Protein AF-A0A3D3GLW0-F1 (afdb_monomer_lite)

Structure (mmCIF, N/CA/C/O backbone):
data_AF-A0A3D3GLW0-F1
#
_entry.id   AF-A0A3D3GLW0-F1
#
loop_
_atom_site.group_PDB
_atom_site.id
_atom_site.type_symbol
_atom_site.label_atom_id
_atom_site.label_alt_id
_atom_site.label_comp_id
_atom_site.label_asym_id
_atom_site.label_entity_id
_atom_site.label_seq_id
_atom_site.pdbx_PDB_ins_code
_atom_site.Cartn_x
_atom_site.Cartn_y
_atom_site.Cartn_z
_atom_site.occupancy
_atom_site.B_iso_or_equiv
_atom_site.auth_seq_id
_atom_site.auth_comp_id
_atom_site.auth_asym_id
_atom_site.auth_atom_id
_atom_site.pdbx_PDB_model_num
ATOM 1 N N . MET A 1 1 ? -19.892 -10.684 -27.202 1.00 58.47 1 MET A N 1
ATOM 2 C CA . MET A 1 1 ? -19.402 -9.301 -26.987 1.00 58.47 1 MET A CA 1
ATOM 3 C C . MET A 1 1 ? -20.285 -8.512 -26.008 1.00 58.47 1 MET A C 1
ATOM 5 O O . MET A 1 1 ? -19.736 -7.938 -25.082 1.00 58.47 1 MET A O 1
ATOM 9 N N . GLN A 1 2 ? -21.623 -8.550 -26.127 1.00 65.06 2 GLN A N 1
ATOM 10 C CA . GLN A 1 2 ? -22.556 -7.851 -25.213 1.00 65.06 2 GLN A CA 1
ATOM 11 C C . GLN A 1 2 ? -22.572 -8.398 -23.762 1.00 65.06 2 GLN A C 1
ATOM 13 O O . GLN A 1 2 ? -22.667 -7.624 -22.816 1.00 65.06 2 GLN A O 1
ATOM 18 N N . GLU A 1 3 ? -22.382 -9.709 -23.553 1.00 69.12 3 GLU A N 1
ATOM 19 C CA . GLU A 1 3 ? -22.343 -10.298 -22.197 1.00 69.12 3 GLU A CA 1
ATOM 20 C C . GLU A 1 3 ? -21.142 -9.871 -21.341 1.00 69.12 3 GLU A C 1
ATOM 22 O O . GLU A 1 3 ? -21.270 -9.697 -20.132 1.00 69.12 3 GLU A O 1
ATOM 27 N N . ILE A 1 4 ? -19.964 -9.715 -21.949 1.00 68.38 4 ILE A N 1
ATOM 28 C CA . ILE A 1 4 ? -18.746 -9.320 -21.225 1.00 68.38 4 ILE A CA 1
ATOM 29 C C . ILE A 1 4 ? -18.878 -7.862 -20.776 1.00 68.38 4 ILE A C 1
ATOM 31 O O . ILE A 1 4 ? -18.572 -7.540 -19.630 1.00 68.38 4 ILE A O 1
ATOM 35 N N . LEU A 1 5 ? -19.427 -7.007 -21.645 1.00 66.19 5 LEU A N 1
ATOM 36 C CA . LEU A 1 5 ? -19.752 -5.622 -21.311 1.00 66.19 5 LEU A CA 1
ATOM 37 C C . LEU A 1 5 ? -20.760 -5.538 -20.153 1.00 66.19 5 LEU A C 1
ATOM 39 O O . LEU A 1 5 ? -20.546 -4.769 -19.220 1.00 66.19 5 LEU A O 1
ATOM 43 N N . PHE A 1 6 ? -21.806 -6.372 -20.157 1.00 71.06 6 PHE A N 1
ATOM 44 C CA . PHE A 1 6 ? -22.794 -6.421 -19.074 1.00 71.06 6 PHE A CA 1
ATOM 45 C C . PHE A 1 6 ? -22.199 -6.925 -17.746 1.00 71.06 6 PHE A C 1
ATOM 47 O O . PHE A 1 6 ? -22.508 -6.386 -16.684 1.00 71.06 6 PHE A O 1
ATOM 54 N N . LYS A 1 7 ? -21.293 -7.913 -17.781 1.00 59.91 7 LYS A N 1
ATOM 55 C CA . LYS A 1 7 ? -20.602 -8.432 -16.586 1.00 59.91 7 LYS A CA 1
ATOM 56 C C . LYS A 1 7 ? -19.629 -7.417 -15.980 1.00 59.91 7 LYS A C 1
ATOM 58 O O . LYS A 1 7 ? -19.594 -7.281 -14.763 1.00 59.91 7 LYS A O 1
ATOM 63 N N . ILE A 1 8 ? -18.898 -6.660 -16.799 1.00 70.50 8 ILE A N 1
ATOM 64 C CA . ILE A 1 8 ? -17.998 -5.598 -16.316 1.00 70.50 8 ILE A CA 1
ATOM 65 C C . ILE A 1 8 ? -18.803 -4.441 -15.710 1.00 70.50 8 ILE A C 1
ATOM 67 O O . ILE A 1 8 ? -18.439 -3.926 -14.655 1.00 70.50 8 ILE A O 1
ATOM 71 N N . LEU A 1 9 ? -19.931 -4.072 -16.325 1.00 74.12 9 LEU A N 1
ATOM 72 C CA . LEU A 1 9 ? -20.790 -2.999 -15.823 1.00 74.12 9 LEU A CA 1
ATOM 73 C C . LEU A 1 9 ? -21.478 -3.376 -14.499 1.00 74.12 9 LEU A C 1
ATOM 75 O O . LEU A 1 9 ? -21.534 -2.566 -13.576 1.00 74.12 9 LEU A O 1
ATOM 79 N N . THR A 1 10 ? -21.964 -4.614 -14.380 1.00 72.44 10 THR A N 1
ATOM 80 C CA . THR A 1 10 ? -22.652 -5.096 -13.170 1.00 72.44 10 THR A CA 1
ATOM 81 C C . THR A 1 10 ? -21.687 -5.323 -12.008 1.00 72.44 10 THR A C 1
ATOM 83 O O . THR A 1 10 ? -21.953 -4.858 -10.901 1.00 72.44 10 THR A O 1
ATOM 86 N N . TRP A 1 11 ? -20.526 -5.940 -12.245 1.00 73.00 11 TRP A N 1
ATOM 87 C CA . TRP A 1 11 ? -19.501 -6.086 -11.206 1.00 73.00 11 TRP A CA 1
ATOM 88 C C . TRP A 1 11 ? -18.845 -4.753 -10.832 1.00 73.00 11 TRP A C 1
ATOM 90 O O . TRP A 1 11 ? -18.555 -4.536 -9.658 1.00 73.00 11 TRP A O 1
ATOM 100 N N . GLY A 1 12 ? -18.684 -3.830 -11.785 1.00 73.56 12 GLY A N 1
ATOM 101 C CA . GLY A 1 12 ? -18.204 -2.471 -11.527 1.00 73.56 12 GLY A CA 1
ATOM 102 C C . GLY A 1 12 ? -19.159 -1.662 -10.648 1.00 73.56 12 GLY A C 1
ATOM 103 O O . GLY A 1 12 ? -18.716 -1.010 -9.705 1.00 73.56 12 GLY A O 1
ATOM 104 N N . ALA A 1 13 ? -20.471 -1.757 -10.884 1.00 73.12 13 ALA A N 1
ATOM 105 C CA . ALA A 1 13 ? -21.478 -1.105 -10.048 1.00 73.12 13 ALA A CA 1
ATOM 106 C C . ALA A 1 13 ? -21.519 -1.691 -8.626 1.00 73.12 13 ALA A C 1
ATOM 108 O O . ALA A 1 13 ? -21.581 -0.942 -7.653 1.00 73.12 13 ALA A O 1
ATOM 109 N N . ILE A 1 14 ? -21.411 -3.016 -8.484 1.00 74.00 14 ILE A N 1
ATOM 110 C CA . ILE A 1 14 ? -21.362 -3.677 -7.171 1.00 74.00 14 ILE A CA 1
ATOM 111 C C . ILE A 1 14 ? -20.086 -3.284 -6.418 1.00 74.00 14 ILE A C 1
ATOM 113 O O . ILE A 1 14 ? -20.162 -2.904 -5.252 1.00 74.00 14 ILE A O 1
ATOM 117 N N . ALA A 1 15 ? -18.924 -3.296 -7.076 1.00 69.12 15 ALA A N 1
ATOM 118 C CA . ALA A 1 15 ? -17.660 -2.872 -6.478 1.00 69.12 15 ALA A CA 1
ATOM 119 C C . ALA A 1 15 ? -17.661 -1.382 -6.104 1.00 69.12 15 ALA A C 1
ATOM 121 O O . ALA A 1 15 ? -17.098 -1.019 -5.077 1.00 69.12 15 ALA A O 1
ATOM 122 N N . ALA A 1 16 ? -18.328 -0.527 -6.883 1.00 74.75 16 ALA A N 1
ATOM 123 C CA . ALA A 1 16 ? -18.486 0.889 -6.569 1.00 74.75 16 ALA A CA 1
ATOM 124 C C . ALA A 1 16 ? -19.429 1.119 -5.383 1.00 74.75 16 ALA A C 1
ATOM 126 O O . ALA A 1 16 ? -19.144 1.975 -4.558 1.00 74.75 16 ALA A O 1
ATOM 127 N N . VAL A 1 17 ? -20.514 0.352 -5.246 1.00 77.38 17 VAL A N 1
ATOM 128 C CA . VAL A 1 17 ? -21.450 0.467 -4.112 1.00 77.38 17 VAL A CA 1
ATOM 129 C C . VAL A 1 17 ? -20.843 -0.108 -2.834 1.00 77.38 17 VAL A C 1
ATOM 131 O O . VAL A 1 17 ? -20.900 0.536 -1.791 1.00 77.38 17 VAL A O 1
ATOM 134 N N . VAL A 1 18 ? -20.205 -1.277 -2.914 1.00 72.06 18 VAL A N 1
ATOM 135 C CA . VAL A 1 18 ? -19.465 -1.880 -1.794 1.00 72.06 18 VAL A CA 1
ATOM 136 C C . VAL A 1 18 ? -18.281 -0.995 -1.418 1.00 72.06 18 VAL A C 1
ATOM 138 O O . VAL A 1 18 ? -18.083 -0.698 -0.245 1.00 72.06 18 VAL A O 1
ATOM 141 N N . GLY A 1 19 ? -17.547 -0.500 -2.412 1.00 73.25 19 GLY A N 1
ATOM 142 C CA . GLY A 1 19 ? -16.473 0.467 -2.241 1.00 73.25 19 GLY A CA 1
ATOM 143 C C . GLY A 1 19 ? -16.968 1.765 -1.617 1.00 73.25 19 GLY A C 1
ATOM 144 O O . GLY A 1 19 ? -16.340 2.233 -0.688 1.00 73.25 19 GLY A O 1
ATOM 145 N N . TRP A 1 20 ? -18.109 2.313 -2.038 1.00 74.12 20 TRP A N 1
ATOM 146 C CA . TRP A 1 20 ? -18.699 3.536 -1.482 1.00 74.12 20 TRP A CA 1
ATOM 147 C C . TRP A 1 20 ? -19.220 3.341 -0.059 1.00 74.12 20 TRP A C 1
ATOM 149 O O . TRP A 1 20 ? -19.064 4.235 0.763 1.00 74.12 20 TRP A O 1
ATOM 159 N N . ILE A 1 21 ? -19.800 2.182 0.256 1.00 67.88 21 ILE A N 1
ATOM 160 C CA . ILE A 1 21 ? -20.217 1.820 1.618 1.00 67.88 21 ILE A CA 1
ATOM 161 C C . ILE A 1 21 ? -18.985 1.725 2.524 1.00 67.88 21 ILE A C 1
ATOM 163 O O . ILE A 1 21 ? -18.911 2.426 3.528 1.00 67.88 21 ILE A O 1
ATOM 167 N N . LEU A 1 22 ? -17.969 0.968 2.107 1.00 63.00 22 LEU A N 1
ATOM 168 C CA . LEU A 1 22 ? -16.727 0.811 2.865 1.00 63.00 22 LEU A CA 1
ATOM 169 C C . LEU A 1 22 ? -15.919 2.121 2.952 1.00 63.00 22 LEU A C 1
ATOM 171 O O . LEU A 1 22 ? -15.325 2.412 3.985 1.00 63.00 22 LEU A O 1
ATOM 175 N N . PHE A 1 23 ? -15.913 2.938 1.898 1.00 64.56 23 PHE A N 1
ATOM 176 C CA . PHE A 1 23 ? -15.195 4.214 1.820 1.00 64.56 23 PHE A CA 1
ATOM 177 C C . PHE A 1 23 ? -15.892 5.317 2.616 1.00 64.56 23 PHE A C 1
ATOM 179 O O . PHE A 1 23 ? -15.226 6.135 3.246 1.00 64.56 23 PHE A O 1
ATOM 186 N N . LYS A 1 24 ? -17.229 5.347 2.620 1.00 62.25 24 LYS A N 1
ATOM 187 C CA . LYS A 1 24 ? -18.005 6.321 3.390 1.00 62.25 24 LYS A CA 1
ATOM 188 C C . LYS A 1 24 ? -17.871 6.074 4.888 1.00 62.25 24 LYS A C 1
ATOM 190 O O . LYS A 1 24 ? -17.745 7.048 5.624 1.00 62.25 24 LYS A O 1
ATOM 195 N N . ASP A 1 25 ? -17.853 4.816 5.322 1.00 62.28 25 ASP A N 1
ATOM 196 C CA . ASP A 1 25 ? -17.610 4.479 6.727 1.00 62.28 25 ASP A CA 1
ATOM 197 C C . ASP A 1 25 ? -16.155 4.784 7.126 1.00 62.28 25 ASP A C 1
ATOM 199 O O . ASP A 1 25 ? -15.918 5.395 8.163 1.00 62.28 25 ASP A O 1
ATOM 203 N N . LEU A 1 26 ? -15.188 4.519 6.240 1.00 61.12 26 LEU A N 1
ATOM 204 C CA . LEU A 1 26 ? -13.777 4.876 6.432 1.00 61.12 26 LEU A CA 1
ATOM 205 C C . LEU A 1 26 ? -13.524 6.396 6.525 1.00 61.12 26 LEU A C 1
ATOM 207 O O . LEU A 1 26 ? -12.705 6.845 7.326 1.00 61.12 26 LEU A O 1
ATOM 211 N N . PHE A 1 27 ? -14.185 7.203 5.691 1.00 58.66 27 PHE A N 1
ATOM 212 C CA . PHE A 1 27 ? -13.943 8.649 5.624 1.00 58.66 27 PHE A CA 1
ATOM 213 C C . PHE A 1 27 ? -14.751 9.439 6.666 1.00 58.66 27 PHE A C 1
ATOM 215 O O . PHE A 1 27 ? -14.333 10.519 7.087 1.00 58.66 27 PHE A O 1
ATOM 222 N N . ARG A 1 28 ? -15.892 8.902 7.120 1.00 62.06 28 ARG A N 1
ATOM 223 C CA . ARG A 1 28 ? -16.742 9.517 8.152 1.00 62.06 28 ARG A CA 1
ATOM 224 C C . ARG A 1 28 ? -16.034 9.600 9.510 1.00 62.06 28 ARG A C 1
ATOM 226 O O . ARG A 1 28 ? -16.173 10.618 10.186 1.00 62.06 28 ARG A O 1
ATOM 233 N N . ASP A 1 29 ? -15.226 8.600 9.860 1.00 57.31 29 ASP A N 1
ATOM 234 C CA . ASP A 1 29 ? -14.468 8.568 11.121 1.00 57.31 29 ASP A CA 1
ATOM 235 C C . ASP A 1 29 ? -13.222 9.470 11.110 1.00 57.31 29 ASP A C 1
ATOM 237 O O . ASP A 1 29 ? -12.716 9.862 12.160 1.00 57.31 29 ASP A O 1
ATOM 241 N N . PHE A 1 30 ? -12.747 9.892 9.935 1.00 56.03 30 PHE A N 1
ATOM 242 C CA . PHE A 1 30 ? -11.610 10.813 9.839 1.00 56.03 30 PHE A CA 1
ATOM 243 C C . PHE A 1 30 ? -11.940 12.232 10.349 1.00 56.03 30 PHE A C 1
ATOM 245 O O . PHE A 1 30 ? -11.032 12.990 10.692 1.00 56.03 30 PHE A O 1
ATOM 252 N N . GLN A 1 31 ? -13.227 12.606 10.433 1.00 61.88 31 GLN A N 1
ATOM 253 C CA . GLN A 1 31 ? -13.660 13.929 10.906 1.00 61.88 31 GLN A CA 1
ATOM 254 C C . GLN A 1 31 ? -13.883 14.036 12.428 1.00 61.88 31 GLN A C 1
ATOM 256 O O . GLN A 1 31 ? -14.014 15.152 12.932 1.00 61.88 31 GLN A O 1
ATOM 261 N N . THR A 1 32 ? -13.888 12.938 13.190 1.00 54.50 32 THR A N 1
ATOM 262 C CA . THR A 1 32 ? -14.139 12.954 14.651 1.00 54.50 32 THR A CA 1
ATOM 263 C C . THR A 1 32 ? -12.882 13.148 15.504 1.00 54.50 32 THR A C 1
ATOM 265 O O . THR A 1 32 ? -12.962 13.173 16.731 1.00 54.50 32 THR A O 1
ATOM 268 N N . LEU A 1 33 ? -11.725 13.422 14.890 1.00 53.84 33 LEU A N 1
ATOM 269 C CA . LEU A 1 33 ? -10.474 13.790 15.572 1.00 53.84 33 LEU A CA 1
ATOM 270 C C . LEU A 1 33 ? -10.484 15.218 16.164 1.00 53.84 33 LEU A C 1
ATOM 272 O O . LEU A 1 33 ? -9.439 15.864 16.259 1.00 53.84 33 LEU A O 1
ATOM 276 N N . LYS A 1 34 ? -11.646 15.740 16.573 1.00 53.44 34 LYS A N 1
ATOM 277 C CA . LYS A 1 34 ? -11.743 17.002 17.314 1.00 53.44 34 LYS A CA 1
ATOM 278 C C . LYS A 1 34 ? -12.020 16.699 18.784 1.00 53.44 34 LYS A C 1
ATOM 280 O O . LYS A 1 34 ? -13.098 16.273 19.176 1.00 53.44 34 LYS A O 1
ATOM 285 N N . GLN A 1 35 ? -10.947 16.859 19.547 1.00 53.00 35 GLN A N 1
ATOM 286 C CA . GLN A 1 35 ? -10.734 16.450 20.927 1.00 53.00 35 GLN A CA 1
ATOM 287 C C . GLN A 1 35 ? -11.626 17.212 21.915 1.00 53.00 35 GLN A C 1
ATOM 289 O O . GLN A 1 35 ? -11.642 18.440 21.899 1.00 53.00 35 GLN A O 1
ATOM 294 N N . ASP A 1 36 ? -12.260 16.487 22.843 1.00 55.09 36 ASP A N 1
ATOM 295 C CA . ASP A 1 36 ? -12.860 17.061 24.052 1.00 55.09 36 ASP A CA 1
ATOM 296 C C . ASP A 1 36 ? -11.959 16.765 25.279 1.00 55.09 36 ASP A C 1
ATOM 298 O O . ASP A 1 36 ? -11.849 15.613 25.717 1.00 55.09 36 ASP A O 1
ATOM 302 N N . PRO A 1 37 ? -11.260 17.768 25.847 1.00 52.59 37 PRO A N 1
ATOM 303 C CA . PRO A 1 37 ? -10.085 17.570 26.707 1.00 52.59 37 PRO A CA 1
ATOM 304 C C . PRO A 1 37 ? -10.347 17.230 28.191 1.00 52.59 37 PRO A C 1
ATOM 306 O O . PRO A 1 37 ? -9.414 17.285 28.989 1.00 52.59 37 PRO A O 1
ATOM 309 N N . LYS A 1 38 ? -11.565 16.875 28.631 1.00 55.81 38 LYS A N 1
ATOM 310 C CA . LYS A 1 38 ? -11.891 16.835 30.084 1.00 55.81 38 LYS A CA 1
ATOM 311 C C . LYS A 1 38 ? -12.093 15.468 30.758 1.00 55.81 38 LYS A C 1
ATOM 313 O O . LYS A 1 38 ? -12.493 15.437 31.918 1.00 55.81 38 LYS A O 1
ATOM 318 N N . LYS A 1 39 ? -11.755 14.333 30.130 1.00 52.72 39 LYS A N 1
ATOM 319 C CA . LYS A 1 39 ? -11.773 13.003 30.797 1.00 52.72 39 LYS A CA 1
ATOM 320 C C . LYS A 1 39 ? -10.611 12.095 30.355 1.00 52.72 39 LYS 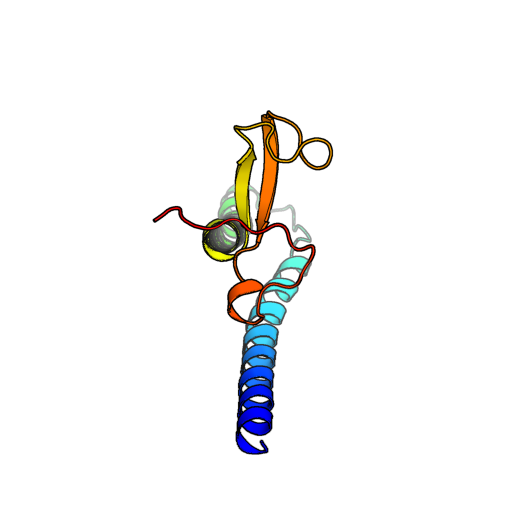A C 1
ATOM 322 O O . LYS A 1 39 ? -10.809 10.990 29.872 1.00 52.72 39 LYS A O 1
ATOM 327 N N . PHE A 1 40 ? -9.376 12.553 30.504 1.00 53.56 40 PHE A N 1
ATOM 328 C CA . PHE A 1 40 ? -8.174 11.944 29.914 1.00 53.56 40 PHE A CA 1
ATOM 329 C C . PHE A 1 40 ? -8.010 10.418 30.159 1.00 53.56 40 PHE A C 1
ATOM 331 O O . PHE A 1 40 ? -7.901 9.663 29.204 1.00 53.56 40 PHE A O 1
ATOM 338 N N . GLY A 1 41 ? -8.110 9.897 31.387 1.00 57.50 41 GLY A N 1
ATOM 339 C CA . GLY A 1 41 ? -7.705 8.501 31.671 1.00 57.50 41 GLY A CA 1
ATOM 340 C C . GLY A 1 41 ? -8.546 7.368 31.045 1.00 57.50 41 GLY A C 1
ATOM 341 O O . GLY A 1 41 ? -7.986 6.405 30.534 1.00 57.50 41 GLY A O 1
ATOM 342 N N . ARG A 1 42 ? -9.886 7.453 31.062 1.00 58.03 42 ARG A N 1
ATOM 343 C CA . ARG A 1 42 ? -10.773 6.392 30.515 1.00 58.03 42 ARG A CA 1
ATOM 344 C C . ARG A 1 42 ? -11.220 6.653 29.077 1.00 58.03 42 ARG A C 1
ATOM 346 O O . ARG A 1 42 ? -11.587 5.723 28.366 1.00 58.03 42 ARG A O 1
ATOM 353 N N . THR A 1 43 ? -11.171 7.911 28.647 1.00 56.88 43 THR A N 1
ATOM 354 C CA . THR A 1 43 ? -11.574 8.311 27.292 1.00 56.88 43 THR A CA 1
ATOM 355 C C . THR A 1 43 ? -10.411 8.198 26.308 1.00 56.88 43 THR A C 1
ATOM 357 O O . THR A 1 43 ? -10.659 7.996 25.131 1.00 56.88 43 THR A O 1
ATOM 360 N N . LEU A 1 44 ? -9.148 8.211 26.763 1.00 55.72 44 LEU A N 1
ATOM 361 C CA . LEU A 1 44 ? -7.996 7.898 25.907 1.00 55.72 44 LEU A CA 1
ATOM 362 C C . LEU A 1 44 ? -8.061 6.472 25.348 1.00 55.72 44 LEU A C 1
ATOM 364 O O . LEU A 1 44 ? -7.915 6.289 24.148 1.00 55.72 44 LEU A O 1
ATOM 368 N N . TRP A 1 45 ? -8.336 5.464 26.180 1.00 57.19 45 TRP A N 1
ATOM 369 C CA . TRP A 1 45 ? -8.382 4.080 25.692 1.00 57.19 45 TRP A CA 1
ATOM 370 C C . TRP A 1 45 ? -9.577 3.836 24.762 1.00 57.19 45 TRP A C 1
ATOM 372 O O . TRP A 1 45 ? -9.431 3.181 23.734 1.00 57.19 45 TRP A O 1
ATOM 382 N N . LYS A 1 46 ? -10.737 4.425 25.080 1.00 62.50 46 LYS A N 1
ATOM 383 C CA . LYS A 1 46 ? -11.945 4.323 24.252 1.00 62.50 46 LYS A CA 1
ATOM 384 C C . LYS A 1 46 ? -11.817 5.088 22.926 1.00 62.50 46 LYS A C 1
ATOM 386 O O . LYS A 1 46 ? -12.185 4.553 21.894 1.00 62.50 46 LYS A O 1
ATOM 391 N N . ASN A 1 47 ? -11.233 6.288 22.933 1.00 63.94 47 ASN A N 1
ATOM 392 C CA . ASN A 1 47 ? -11.141 7.127 21.733 1.00 63.94 47 ASN A CA 1
ATOM 393 C C . ASN A 1 47 ? -9.931 6.812 20.850 1.00 63.94 47 ASN A C 1
ATOM 395 O O . ASN A 1 47 ? -9.973 7.116 19.668 1.00 63.94 47 ASN A O 1
ATOM 399 N N . TRP A 1 48 ? -8.842 6.264 21.397 1.00 68.31 48 TRP A N 1
ATOM 400 C CA . TRP A 1 48 ? -7.645 5.947 20.609 1.00 68.31 48 TRP A CA 1
ATOM 401 C C . TRP A 1 48 ? -7.554 4.468 20.254 1.00 68.31 48 TRP A C 1
ATOM 403 O O . TRP A 1 48 ? -6.997 4.149 19.211 1.00 68.31 48 TRP A O 1
ATOM 413 N N . GLY A 1 49 ? -8.119 3.574 21.072 1.00 77.81 49 GLY A N 1
ATOM 414 C CA . GLY A 1 49 ? -8.095 2.133 20.824 1.00 77.81 49 GLY A CA 1
ATOM 415 C C . GLY A 1 49 ? -8.909 1.722 19.599 1.00 77.81 49 GLY A C 1
ATOM 416 O O . GLY A 1 49 ? -8.407 0.962 18.777 1.00 77.81 49 GLY A O 1
ATOM 417 N N . GLU A 1 50 ? -10.124 2.259 19.446 1.00 74.56 50 GLU A N 1
ATOM 418 C CA . GLU A 1 50 ? -10.984 1.990 18.283 1.00 74.56 50 GLU A CA 1
ATOM 419 C C . GLU A 1 50 ? -10.311 2.425 16.961 1.00 74.56 50 GLU A C 1
ATOM 421 O O . GLU A 1 50 ? -10.128 1.568 16.091 1.00 74.56 50 GLU A O 1
ATOM 426 N N . PRO A 1 51 ? -9.813 3.672 16.807 1.00 80.81 51 PRO A N 1
ATOM 427 C CA . PRO A 1 51 ? -9.105 4.079 15.594 1.00 80.81 51 PRO A CA 1
ATOM 428 C C . PRO A 1 51 ? -7.787 3.339 15.364 1.00 80.81 51 PRO A C 1
ATOM 430 O O . PRO A 1 51 ? -7.485 3.008 14.219 1.00 80.81 51 PRO A O 1
ATOM 433 N N . LEU A 1 52 ? -6.996 3.048 16.410 1.00 84.06 52 LEU A N 1
ATOM 434 C CA . LEU A 1 52 ? -5.749 2.285 16.240 1.00 84.06 52 LEU A CA 1
ATOM 435 C C . LEU A 1 52 ? -6.024 0.878 15.715 1.00 84.06 52 LEU A C 1
ATOM 437 O O . LEU A 1 52 ? -5.269 0.372 14.887 1.00 84.06 52 LEU A O 1
ATOM 441 N N . LEU A 1 53 ? -7.083 0.242 16.214 1.00 83.81 53 LEU A N 1
ATOM 442 C CA . LEU A 1 53 ? -7.467 -1.100 15.807 1.00 83.81 53 LEU A CA 1
ATOM 443 C C . LEU A 1 53 ? -7.929 -1.096 14.348 1.00 83.81 53 LEU A C 1
ATOM 445 O O . LEU A 1 53 ? -7.438 -1.900 13.557 1.00 83.81 53 LEU A O 1
ATOM 449 N N . VAL A 1 54 ? -8.790 -0.149 13.963 1.00 79.75 54 VAL A N 1
ATOM 450 C CA . VAL A 1 54 ? -9.236 0.005 12.569 1.00 79.75 54 VAL A CA 1
ATOM 451 C C . VAL A 1 54 ? -8.053 0.308 11.644 1.00 79.75 54 VAL A C 1
ATOM 453 O O . VAL A 1 54 ? -7.893 -0.355 10.618 1.00 79.75 54 VAL A O 1
ATOM 456 N N . ALA A 1 55 ? -7.171 1.237 12.024 1.00 83.19 55 ALA A N 1
ATOM 457 C CA . ALA A 1 55 ? -5.964 1.562 11.266 1.00 83.19 55 ALA A CA 1
ATOM 458 C C . ALA A 1 55 ? -5.010 0.363 11.145 1.00 83.19 55 ALA A C 1
ATOM 460 O O . ALA A 1 55 ? -4.443 0.131 10.079 1.00 83.19 55 ALA A O 1
ATOM 461 N N . GLY A 1 56 ? -4.859 -0.430 12.209 1.00 87.25 56 GLY A N 1
ATOM 462 C CA . GLY A 1 56 ? -4.048 -1.646 12.220 1.00 87.25 56 GLY A CA 1
ATOM 463 C C . GLY A 1 56 ? -4.592 -2.721 11.279 1.00 87.25 56 GLY A C 1
ATOM 464 O O . GL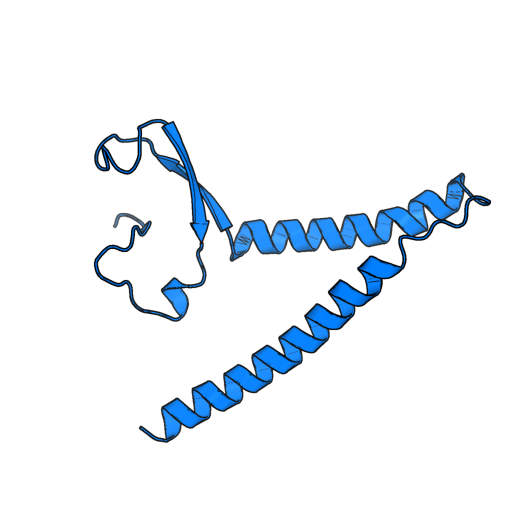Y A 1 56 ? -3.831 -3.292 10.496 1.00 87.25 56 GLY A O 1
ATOM 465 N N . ILE A 1 57 ? -5.907 -2.954 11.293 1.00 84.56 57 ILE A N 1
ATOM 466 C CA . ILE A 1 57 ? -6.567 -3.877 10.359 1.00 84.56 57 ILE A CA 1
ATOM 467 C C . ILE A 1 57 ? -6.372 -3.394 8.919 1.00 84.56 57 ILE A C 1
ATOM 469 O O . ILE A 1 57 ? -5.951 -4.175 8.066 1.00 84.56 57 ILE A O 1
ATOM 473 N N . PHE A 1 58 ? -6.597 -2.108 8.647 1.00 83.38 58 PHE A N 1
ATOM 474 C CA . PHE A 1 58 ? -6.374 -1.539 7.317 1.00 83.38 58 PHE A CA 1
ATOM 475 C C . PHE A 1 58 ? -4.923 -1.690 6.858 1.00 83.38 58 PHE A C 1
ATOM 477 O O . PHE A 1 58 ? -4.673 -2.129 5.736 1.00 83.38 58 PHE A O 1
ATOM 484 N N . ALA A 1 59 ? -3.957 -1.391 7.727 1.00 83.12 59 ALA A N 1
ATOM 485 C CA . ALA A 1 59 ? -2.541 -1.552 7.424 1.00 83.12 59 ALA A CA 1
ATOM 486 C C . ALA A 1 59 ? -2.194 -3.012 7.091 1.00 83.12 59 ALA A C 1
ATOM 488 O O . ALA A 1 59 ? -1.438 -3.262 6.150 1.00 83.12 59 ALA A O 1
ATOM 489 N N . LEU A 1 60 ? -2.773 -3.981 7.812 1.00 81.38 60 LEU A N 1
ATOM 490 C CA . LEU A 1 60 ? -2.603 -5.404 7.516 1.00 81.38 60 LEU A CA 1
ATOM 491 C C . LEU A 1 60 ? -3.188 -5.779 6.156 1.00 81.38 60 LEU A C 1
ATOM 493 O O . LEU A 1 60 ? -2.505 -6.444 5.378 1.00 81.38 60 LEU A O 1
ATOM 497 N N . VAL A 1 61 ? -4.404 -5.329 5.839 1.00 83.00 61 VAL A N 1
ATOM 498 C CA . VAL A 1 61 ? -5.054 -5.590 4.545 1.00 83.00 61 VAL A CA 1
ATOM 499 C C . VAL A 1 61 ? -4.236 -4.997 3.394 1.00 83.00 61 VAL A C 1
ATOM 501 O O . VAL A 1 61 ? -3.902 -5.703 2.443 1.00 83.00 61 VAL A O 1
ATOM 504 N N . ILE A 1 62 ? -3.825 -3.731 3.499 1.00 82.69 62 ILE A N 1
ATOM 505 C CA . ILE A 1 62 ? -3.026 -3.055 2.467 1.00 82.69 62 ILE A CA 1
ATOM 506 C C . ILE A 1 62 ? -1.684 -3.775 2.263 1.00 82.69 62 ILE A C 1
ATOM 508 O O . ILE A 1 62 ? -1.292 -4.051 1.128 1.00 82.69 62 ILE A O 1
ATOM 512 N N . ARG A 1 63 ? -0.989 -4.128 3.351 1.00 81.88 63 ARG A N 1
ATOM 513 C CA . ARG A 1 63 ? 0.328 -4.784 3.297 1.00 81.88 63 ARG A CA 1
ATOM 514 C C . ARG A 1 63 ? 0.273 -6.212 2.756 1.00 81.88 63 ARG A C 1
ATOM 516 O O . ARG A 1 63 ? 1.244 -6.686 2.171 1.00 81.88 63 ARG A O 1
ATOM 523 N N . THR A 1 64 ? -0.812 -6.938 3.001 1.00 73.81 64 THR A N 1
ATOM 524 C CA . THR A 1 64 ? -0.923 -8.339 2.567 1.00 73.81 64 THR A CA 1
ATOM 525 C C . THR A 1 64 ? -1.413 -8.447 1.128 1.00 73.81 64 THR A C 1
ATOM 527 O O . THR A 1 64 ? -0.857 -9.238 0.358 1.00 73.81 64 THR A O 1
ATOM 530 N N . PHE A 1 65 ? -2.395 -7.627 0.743 1.00 73.75 65 PHE A N 1
ATOM 531 C CA . PHE A 1 65 ? -3.092 -7.768 -0.536 1.00 73.75 65 PHE A CA 1
ATOM 532 C C . PHE A 1 65 ? -2.659 -6.771 -1.614 1.00 73.75 65 PHE A C 1
ATOM 534 O O . PHE A 1 65 ? -2.602 -7.166 -2.777 1.00 73.75 65 PHE A O 1
ATOM 541 N N . LEU A 1 66 ? -2.343 -5.518 -1.265 1.00 80.25 66 LEU A N 1
ATOM 542 C CA . LEU A 1 66 ? -2.084 -4.466 -2.258 1.00 80.25 66 LEU A CA 1
ATOM 543 C C . LEU A 1 66 ? -0.598 -4.335 -2.594 1.00 80.25 66 LEU A C 1
ATOM 545 O O . LEU A 1 66 ? -0.223 -4.473 -3.758 1.00 80.25 66 LEU A O 1
ATOM 549 N N . PHE A 1 67 ? 0.248 -4.114 -1.584 1.00 85.19 67 PHE A N 1
ATOM 550 C CA . PHE A 1 67 ? 1.657 -3.767 -1.789 1.00 85.19 67 PHE A CA 1
ATOM 551 C C . PHE A 1 67 ? 2.598 -4.695 -1.032 1.00 85.19 67 PHE A C 1
ATOM 553 O O . PHE A 1 67 ? 2.469 -4.873 0.177 1.00 85.19 67 PHE A O 1
ATOM 560 N N . ALA A 1 68 ? 3.603 -5.225 -1.726 1.00 81.12 68 ALA A N 1
ATOM 561 C CA . ALA A 1 68 ? 4.689 -5.971 -1.105 1.00 81.12 68 ALA A CA 1
ATOM 562 C C . ALA A 1 68 ? 6.035 -5.265 -1.329 1.00 81.12 68 ALA A C 1
ATOM 564 O O . ALA A 1 68 ? 6.374 -4.956 -2.474 1.00 81.12 68 ALA A O 1
ATOM 565 N N . PRO A 1 69 ? 6.815 -5.011 -0.263 1.00 84.81 69 PRO A N 1
ATOM 566 C CA . PRO A 1 69 ? 8.160 -4.480 -0.411 1.00 84.81 69 PRO A CA 1
ATOM 567 C C . PRO A 1 69 ? 9.103 -5.576 -0.922 1.00 84.81 69 PRO A C 1
ATOM 569 O O . PRO A 1 69 ? 9.171 -6.661 -0.343 1.00 84.81 69 PRO A O 1
ATOM 572 N N . TYR A 1 70 ? 9.865 -5.271 -1.968 1.00 84.94 70 TYR A N 1
ATOM 573 C CA . TYR A 1 70 ? 10.925 -6.125 -2.497 1.00 84.94 70 TYR A CA 1
ATOM 574 C C . TYR A 1 70 ? 12.248 -5.367 -2.529 1.00 84.94 70 TYR A C 1
ATOM 576 O O . TYR A 1 70 ? 12.291 -4.151 -2.719 1.00 84.94 70 TYR A O 1
ATOM 584 N N . LYS A 1 71 ? 13.341 -6.104 -2.337 1.00 86.94 71 LYS A N 1
ATOM 585 C CA . LYS A 1 71 ? 14.703 -5.603 -2.511 1.00 86.94 71 LYS A CA 1
ATOM 586 C C . LYS A 1 71 ? 15.295 -6.258 -3.747 1.00 86.94 71 LYS A C 1
ATOM 588 O O . LYS A 1 71 ? 15.219 -7.479 -3.854 1.00 86.94 71 LYS A O 1
ATOM 593 N N . ILE A 1 72 ? 15.893 -5.474 -4.639 1.00 88.25 72 ILE A N 1
ATOM 594 C CA . ILE A 1 72 ? 16.531 -5.993 -5.853 1.00 88.25 72 ILE A CA 1
ATOM 595 C C . ILE A 1 72 ? 17.926 -6.547 -5.507 1.00 88.25 72 ILE A C 1
ATOM 597 O O . ILE A 1 72 ? 18.793 -5.773 -5.087 1.00 88.25 72 ILE A O 1
ATOM 601 N N . PRO A 1 73 ? 18.169 -7.869 -5.646 1.00 80.69 73 PRO A N 1
ATOM 602 C CA . PRO A 1 73 ? 19.445 -8.477 -5.267 1.00 80.69 73 PRO A CA 1
ATOM 603 C C . PRO A 1 73 ? 20.487 -8.465 -6.396 1.00 80.69 73 PRO A C 1
ATOM 605 O O . PRO A 1 73 ? 21.668 -8.656 -6.127 1.00 80.69 73 PRO A O 1
ATOM 608 N N . THR A 1 74 ? 20.074 -8.251 -7.650 1.00 81.44 74 THR A N 1
ATOM 609 C CA . THR A 1 74 ? 20.917 -8.431 -8.846 1.00 81.44 74 THR A CA 1
ATOM 610 C C . THR A 1 74 ? 20.903 -7.210 -9.760 1.00 81.44 74 THR A C 1
ATOM 612 O O . THR A 1 74 ? 19.858 -6.598 -9.951 1.00 81.44 74 THR A O 1
ATOM 615 N N . GLY A 1 75 ? 22.031 -6.920 -10.413 1.00 83.44 75 GLY A N 1
ATOM 616 C CA . GLY A 1 75 ? 22.199 -5.779 -11.327 1.00 83.44 75 GLY A CA 1
ATOM 617 C C . GLY A 1 75 ? 21.686 -5.991 -12.756 1.00 83.44 75 GLY A C 1
ATOM 618 O O . GLY A 1 75 ? 22.078 -5.257 -13.653 1.00 83.44 75 GLY A O 1
ATOM 619 N N . SER A 1 76 ? 20.832 -6.989 -13.004 1.00 81.00 76 SER A N 1
ATOM 620 C CA . SER A 1 76 ? 20.346 -7.302 -14.362 1.00 81.00 76 SER A CA 1
ATOM 621 C C . SER A 1 76 ? 19.469 -6.203 -14.975 1.00 81.00 76 SER A C 1
ATOM 623 O O . SER A 1 76 ? 19.221 -6.231 -16.175 1.00 81.00 76 SER A O 1
ATOM 625 N N . MET A 1 77 ? 18.968 -5.275 -14.158 1.00 86.31 77 MET A N 1
ATOM 626 C CA . MET A 1 77 ? 18.083 -4.183 -14.575 1.00 86.31 77 MET A CA 1
ATOM 627 C C . MET A 1 77 ? 18.781 -2.812 -14.542 1.00 86.31 77 MET A C 1
ATOM 629 O O . MET A 1 77 ? 18.109 -1.784 -14.549 1.00 86.31 77 MET A O 1
ATOM 633 N N . ILE A 1 78 ? 20.118 -2.773 -14.513 1.00 84.19 78 ILE A N 1
ATOM 634 C CA . ILE A 1 78 ? 20.894 -1.528 -14.631 1.00 84.19 78 ILE A CA 1
AT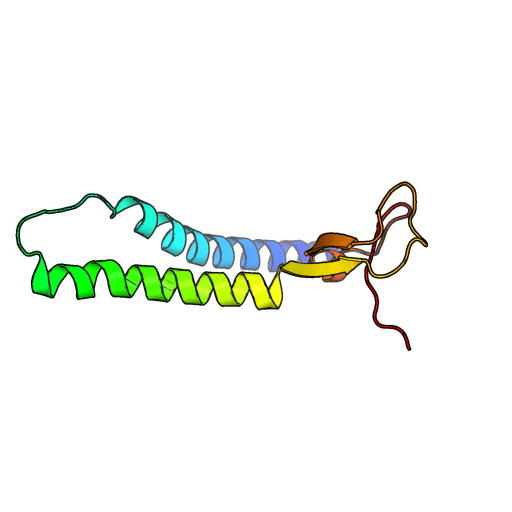OM 635 C C . ILE A 1 78 ? 20.733 -0.980 -16.067 1.00 84.19 78 ILE A C 1
ATOM 637 O O . ILE A 1 78 ? 20.852 -1.760 -17.012 1.00 84.19 78 ILE A O 1
ATOM 641 N N . PRO A 1 79 ? 20.485 0.332 -16.273 1.00 82.44 79 PRO A N 1
ATOM 642 C CA . PRO A 1 79 ? 20.515 1.424 -15.290 1.00 82.44 79 PRO A CA 1
ATOM 643 C C . PRO A 1 79 ? 19.168 1.757 -14.623 1.00 82.44 79 PRO A C 1
ATOM 645 O O . PRO A 1 79 ? 19.119 2.676 -13.814 1.00 82.44 79 PRO A O 1
ATOM 648 N N . THR A 1 80 ? 18.076 1.064 -14.953 1.00 84.38 80 THR A N 1
ATOM 649 C CA . THR A 1 80 ? 16.725 1.384 -14.453 1.00 84.38 80 THR A CA 1
ATOM 650 C C . THR A 1 80 ? 16.541 1.079 -12.964 1.00 84.38 80 THR A C 1
ATOM 652 O O . THR A 1 80 ? 15.890 1.851 -12.268 1.00 84.38 80 THR A O 1
ATOM 655 N N . LEU A 1 81 ? 17.105 -0.027 -12.469 1.00 83.38 81 LEU A N 1
ATOM 656 C CA . LEU A 1 81 ? 17.096 -0.410 -11.054 1.00 83.38 81 LEU A CA 1
ATOM 657 C C . LEU A 1 81 ? 18.508 -0.791 -10.612 1.00 83.38 81 LEU A C 1
ATOM 659 O O . LEU A 1 81 ? 19.171 -1.609 -11.260 1.00 83.38 81 LEU A O 1
ATOM 663 N N . LEU A 1 82 ? 18.961 -0.214 -9.499 1.00 85.50 82 LEU A N 1
ATOM 664 C CA . LEU A 1 82 ? 20.285 -0.462 -8.943 1.00 85.50 82 LEU A CA 1
ATOM 665 C C . LEU A 1 82 ? 20.241 -1.584 -7.899 1.00 85.50 82 LEU A C 1
ATOM 667 O O . LEU A 1 82 ? 19.218 -1.892 -7.280 1.00 8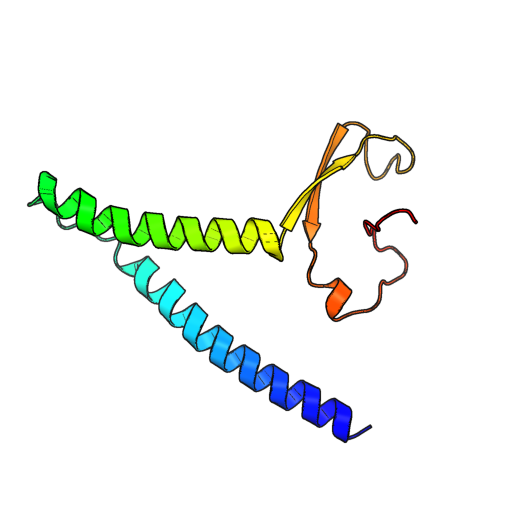5.50 82 LEU A O 1
ATOM 671 N N . VAL A 1 83 ? 21.391 -2.227 -7.699 1.00 87.31 83 VAL A N 1
ATOM 672 C CA . VAL A 1 83 ? 21.530 -3.287 -6.697 1.00 87.31 83 VAL A CA 1
ATOM 673 C C . VAL A 1 83 ? 21.325 -2.695 -5.307 1.00 87.31 83 VAL A C 1
ATOM 675 O O . VAL A 1 83 ? 22.043 -1.788 -4.897 1.00 87.31 83 VAL A O 1
ATOM 678 N N . GLY A 1 84 ? 20.375 -3.251 -4.557 1.00 84.69 84 GLY A N 1
ATOM 679 C CA . GLY A 1 84 ? 20.056 -2.796 -3.206 1.00 84.69 84 GLY A CA 1
ATOM 680 C C . GLY A 1 84 ? 18.846 -1.868 -3.101 1.00 84.69 84 GLY A C 1
ATOM 681 O O . GLY A 1 84 ? 18.418 -1.612 -1.971 1.00 84.69 84 GLY A O 1
ATOM 682 N N . ASP A 1 85 ? 18.255 -1.452 -4.223 1.00 89.62 85 ASP A N 1
ATOM 683 C CA . ASP A 1 85 ? 17.036 -0.645 -4.234 1.00 89.62 85 ASP A CA 1
ATOM 684 C C . ASP A 1 85 ? 15.859 -1.383 -3.585 1.00 89.62 85 ASP A C 1
ATOM 686 O O . ASP A 1 85 ? 15.695 -2.605 -3.712 1.00 89.62 85 ASP A O 1
ATOM 690 N N . LYS A 1 86 ? 15.031 -0.616 -2.868 1.00 89.19 86 LYS A N 1
ATOM 691 C CA . LYS A 1 86 ? 13.789 -1.077 -2.242 1.00 89.19 86 LYS A CA 1
ATOM 692 C C . LYS A 1 86 ? 12.621 -0.529 -3.042 1.00 89.19 86 LYS A C 1
ATOM 694 O O . LYS A 1 86 ? 12.436 0.682 -3.106 1.00 89.19 86 LYS A O 1
ATOM 699 N N . ILE A 1 87 ? 11.821 -1.420 -3.606 1.00 87.56 87 ILE A N 1
ATOM 700 C CA . ILE A 1 87 ? 10.648 -1.062 -4.400 1.00 87.56 87 ILE A CA 1
ATOM 701 C C . ILE A 1 87 ? 9.386 -1.645 -3.772 1.00 87.56 87 ILE A C 1
ATOM 703 O O . ILE A 1 87 ? 9.419 -2.695 -3.125 1.00 87.56 87 ILE A O 1
ATOM 707 N N . PHE A 1 88 ? 8.263 -0.963 -3.972 1.00 88.44 88 PHE A N 1
ATOM 708 C CA . PHE A 1 88 ? 6.946 -1.482 -3.624 1.00 88.44 88 PHE A CA 1
ATOM 709 C C . PHE A 1 88 ? 6.293 -2.045 -4.877 1.00 88.44 88 PHE A C 1
ATOM 711 O O . PHE A 1 88 ? 6.107 -1.331 -5.857 1.00 88.44 88 PHE A O 1
ATOM 718 N N . VAL A 1 89 ? 5.956 -3.330 -4.835 1.00 86.69 89 VAL A N 1
ATOM 719 C CA . VAL A 1 89 ? 5.289 -4.0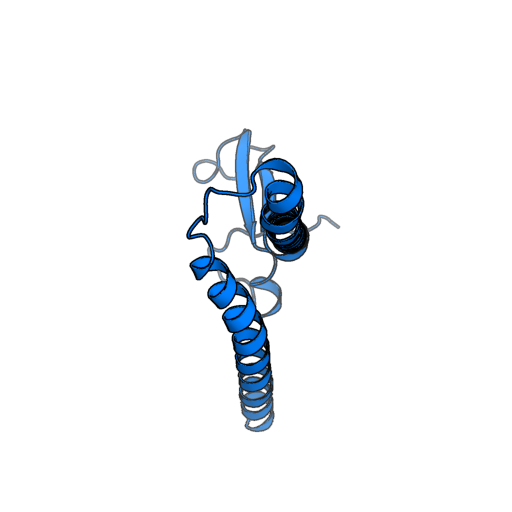17 -5.939 1.00 86.69 89 VAL A CA 1
ATOM 720 C C . VAL A 1 89 ? 3.803 -4.097 -5.638 1.00 86.69 89 VAL A C 1
ATOM 722 O O . VAL A 1 89 ? 3.398 -4.583 -4.578 1.00 86.69 89 VAL A O 1
ATOM 725 N N . GLU A 1 90 ? 3.010 -3.616 -6.584 1.00 86.06 90 GLU A N 1
ATOM 726 C CA . GLU A 1 90 ? 1.556 -3.702 -6.591 1.00 86.06 90 GLU A CA 1
ATOM 727 C C . GLU A 1 90 ? 1.130 -5.078 -7.141 1.00 86.06 90 GLU A C 1
ATOM 729 O O . GLU A 1 90 ? 1.693 -5.566 -8.121 1.00 86.06 90 GLU A O 1
ATOM 734 N N . LYS A 1 91 ? 0.204 -5.759 -6.454 1.00 81.56 91 LYS A N 1
ATOM 735 C CA . LYS A 1 91 ? -0.180 -7.154 -6.759 1.00 81.56 91 LYS A CA 1
ATOM 736 C C . LYS A 1 91 ? -1.532 -7.310 -7.460 1.00 81.56 91 LYS A C 1
ATOM 738 O O . LYS A 1 91 ? -1.883 -8.431 -7.836 1.00 81.56 91 LYS A O 1
ATOM 743 N N . VAL A 1 92 ? -2.329 -6.251 -7.562 1.00 84.50 92 VAL A N 1
ATOM 744 C CA . VAL A 1 92 ? -3.746 -6.326 -7.937 1.00 84.50 92 VAL A CA 1
ATOM 745 C C . VAL A 1 92 ? -3.973 -5.979 -9.407 1.00 84.50 92 VAL A C 1
ATOM 747 O O . VAL A 1 92 ? -4.784 -6.644 -10.048 1.00 84.50 92 VAL A O 1
ATOM 750 N N . SER A 1 93 ? -3.231 -5.037 -9.985 1.00 83.56 93 SER A N 1
ATOM 751 C CA . SER A 1 93 ? -3.407 -4.566 -11.364 1.00 83.56 93 SER A CA 1
ATOM 752 C C . SER A 1 93 ? -3.314 -5.708 -12.380 1.00 83.56 93 SER A C 1
ATOM 754 O O . SER A 1 93 ? -4.217 -5.888 -13.202 1.00 83.56 93 SER A O 1
ATOM 756 N N . TYR A 1 94 ? -2.300 -6.570 -12.240 1.0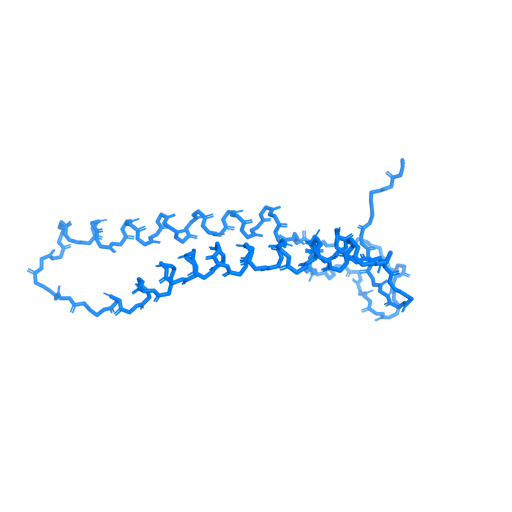0 82.12 94 TYR A N 1
ATOM 757 C CA . TYR A 1 94 ? -2.072 -7.713 -13.136 1.00 82.12 94 TYR A CA 1
ATOM 758 C C . TYR A 1 94 ? -3.041 -8.890 -12.933 1.00 82.12 94 TYR A C 1
ATOM 760 O O . TYR A 1 94 ? -2.947 -9.891 -13.637 1.00 82.12 94 TYR A O 1
ATOM 768 N N . ARG A 1 95 ? -3.992 -8.800 -11.989 1.00 82.81 95 ARG A N 1
ATOM 769 C CA . ARG A 1 95 ? -5.128 -9.740 -11.924 1.00 82.81 95 ARG A CA 1
ATOM 770 C C . ARG A 1 95 ? -6.261 -9.356 -12.870 1.00 82.81 95 ARG A C 1
ATOM 772 O O . ARG A 1 95 ? -7.070 -10.212 -13.210 1.00 82.81 95 ARG A O 1
ATOM 779 N N . PHE A 1 96 ? -6.340 -8.081 -13.246 1.00 83.56 96 PHE A N 1
ATOM 780 C CA . PHE A 1 96 ? -7.428 -7.531 -14.055 1.00 83.56 96 PHE A CA 1
ATOM 781 C C . PHE A 1 96 ? -6.982 -7.124 -15.460 1.00 83.56 96 PHE A C 1
ATOM 783 O O . PHE A 1 96 ? -7.821 -7.026 -16.351 1.00 83.56 96 PHE A O 1
ATOM 790 N N . HIS A 1 97 ? -5.682 -6.902 -15.665 1.00 82.50 97 HIS A N 1
ATOM 791 C CA . HIS A 1 97 ? -5.112 -6.534 -16.955 1.00 82.50 97 HIS A CA 1
ATOM 792 C C . HIS A 1 97 ? -3.910 -7.410 -17.289 1.00 82.50 97 HIS A C 1
ATOM 794 O O . HIS A 1 97 ? -3.132 -7.790 -16.414 1.00 82.50 97 HIS A O 1
ATOM 800 N N . GLU A 1 98 ? -3.750 -7.701 -18.575 1.00 88.38 98 GLU A N 1
ATOM 801 C CA . GLU A 1 98 ? -2.566 -8.386 -19.083 1.00 88.38 98 GLU A CA 1
ATOM 802 C C . GLU A 1 98 ? -1.344 -7.452 -19.067 1.00 88.38 98 GLU A C 1
ATOM 804 O O . GLU A 1 98 ? -1.495 -6.240 -19.275 1.00 88.38 98 GLU A O 1
ATOM 809 N N . PRO A 1 99 ? -0.134 -7.995 -18.833 1.00 89.12 99 PRO A N 1
ATOM 810 C CA . PRO A 1 99 ? 1.090 -7.205 -18.832 1.00 89.12 99 PRO A CA 1
ATOM 811 C C . PRO A 1 99 ? 1.360 -6.611 -20.215 1.00 89.12 99 PRO A C 1
ATOM 813 O O . PRO A 1 99 ? 1.260 -7.292 -21.239 1.00 89.12 99 PRO A O 1
ATOM 816 N N . LYS A 1 100 ? 1.732 -5.331 -20.249 1.00 91.81 100 LYS A N 1
ATOM 817 C CA . LYS A 1 100 ? 2.065 -4.614 -21.481 1.00 91.81 100 LYS A CA 1
ATOM 818 C C . LYS A 1 100 ? 3.575 -4.543 -21.669 1.00 91.81 100 LYS A C 1
ATOM 820 O O . LYS A 1 100 ? 4.370 -4.684 -20.742 1.00 91.81 100 LYS A O 1
ATOM 825 N N . ARG A 1 101 ? 4.000 -4.317 -22.915 1.00 89.94 101 ARG A N 1
ATOM 826 C CA . ARG A 1 101 ? 5.422 -4.107 -23.217 1.00 89.94 101 ARG A CA 1
ATOM 827 C C . ARG A 1 101 ? 5.912 -2.839 -22.517 1.00 89.94 101 ARG A C 1
ATOM 829 O O . ARG A 1 101 ? 5.308 -1.784 -22.681 1.00 89.94 101 ARG A O 1
ATOM 836 N N . GLY A 1 102 ? 7.021 -2.964 -21.792 1.00 87.69 102 GLY A N 1
ATOM 837 C CA . GLY A 1 102 ? 7.600 -1.894 -20.974 1.00 87.69 102 GLY A CA 1
ATOM 838 C C . GLY A 1 102 ? 7.285 -2.015 -19.480 1.00 87.69 102 GLY A C 1
ATOM 839 O O . GLY A 1 102 ? 7.935 -1.341 -18.686 1.00 87.69 102 GLY A O 1
ATOM 840 N N . ASP A 1 103 ? 6.362 -2.897 -19.090 1.00 89.38 103 ASP A N 1
ATOM 841 C CA . ASP A 1 103 ? 6.041 -3.131 -17.684 1.00 89.38 103 ASP A CA 1
ATOM 842 C C . ASP A 1 103 ? 7.144 -3.934 -16.978 1.00 89.38 103 ASP A C 1
ATOM 844 O O . ASP A 1 103 ? 7.635 -4.948 -17.485 1.00 89.38 103 ASP A O 1
ATOM 848 N N . ILE A 1 104 ? 7.503 -3.506 -15.766 1.00 87.06 104 ILE A N 1
ATOM 849 C CA . ILE A 1 104 ? 8.391 -4.252 -14.870 1.00 87.06 104 ILE A CA 1
ATOM 850 C C . ILE A 1 104 ? 7.513 -5.076 -13.930 1.00 87.06 104 ILE A C 1
ATOM 852 O O . ILE A 1 104 ? 6.844 -4.531 -13.052 1.00 87.06 104 ILE A O 1
ATOM 856 N N . ILE A 1 105 ? 7.527 -6.396 -14.111 1.00 88.75 105 ILE A N 1
ATOM 857 C CA . ILE A 1 105 ? 6.734 -7.333 -13.310 1.00 88.75 105 ILE A CA 1
ATOM 858 C C . ILE A 1 105 ? 7.615 -8.300 -12.527 1.00 88.75 105 ILE A C 1
ATOM 860 O O . ILE A 1 105 ? 8.675 -8.724 -12.985 1.00 88.75 105 ILE A O 1
ATOM 864 N N . VAL A 1 106 ? 7.139 -8.683 -11.343 1.00 85.81 106 VAL A N 1
ATOM 865 C CA . VAL A 1 106 ? 7.754 -9.728 -10.522 1.00 85.81 106 VAL A CA 1
ATOM 866 C C . VAL A 1 106 ? 6.935 -11.002 -10.675 1.00 85.81 106 VAL A C 1
ATOM 868 O O . VAL A 1 106 ? 5.742 -11.018 -10.375 1.00 85.81 106 VAL A O 1
ATOM 871 N N . PHE A 1 107 ? 7.581 -12.078 -11.116 1.00 87.12 107 PHE A N 1
ATOM 872 C CA . PHE A 1 107 ? 6.973 -13.397 -11.262 1.00 87.12 107 PHE A CA 1
ATOM 873 C C . PHE A 1 107 ? 7.697 -14.424 -10.390 1.00 87.12 107 PHE A C 1
ATOM 875 O O . PHE A 1 107 ? 8.859 -14.252 -10.017 1.00 87.12 107 PHE A O 1
ATOM 882 N N . LYS A 1 108 ? 6.994 -15.503 -10.041 1.00 84.25 108 LYS A N 1
ATOM 883 C CA . LYS A 1 108 ? 7.599 -16.638 -9.344 1.00 84.25 108 LYS A CA 1
ATOM 884 C C . LYS A 1 108 ? 8.369 -17.476 -10.366 1.00 84.25 108 LYS A C 1
ATOM 886 O O . LYS A 1 108 ? 7.793 -17.866 -11.377 1.00 84.25 108 LYS A O 1
ATOM 891 N N . TYR A 1 109 ? 9.647 -17.733 -10.100 1.00 84.12 109 TYR A N 1
ATOM 892 C CA . TYR A 1 109 ? 10.450 -18.649 -10.910 1.00 84.12 109 TYR A CA 1
ATOM 893 C C . TYR A 1 109 ? 9.882 -20.084 -10.796 1.00 84.12 109 TYR A C 1
ATOM 895 O O . TYR A 1 109 ? 9.466 -20.447 -9.687 1.00 84.12 109 TYR A O 1
ATOM 903 N N . PRO A 1 110 ? 9.791 -20.847 -11.904 1.00 80.25 110 PRO A N 1
ATOM 904 C CA . PRO A 1 110 ? 9.267 -22.216 -11.908 1.00 80.25 110 PRO A CA 1
ATOM 905 C C . PRO A 1 110 ? 10.086 -23.190 -11.053 1.00 80.25 110 PRO A C 1
ATOM 907 O O . PRO A 1 110 ? 11.322 -23.021 -10.954 1.00 80.25 110 PRO A O 1
#

Radius of gyration: 21.18 Å; chains: 1; bounding box: 45×40×59 Å

Sequence (110 aa):
MQEILFKILTWGAIAAVVGWILFKDLFRDFQTLKQDPKKFGRTLWKNWGEPLLVAGIFALVIRTFLFAPYKIPTGSMIPTLLVGDKIFVEKVSYRFHEPKRGDIIVFKYP

Foldseek 3Di:
DVVVVVVCVVVVVVCVVVVCVVVVVVVVLVPPPPDDPPPPPPVCCVVVVVVVVVVVVVVVCCDPQFWDKDAACDPPPPPVDDHGDIDIDGDVPCVPDPDDPPDDDDDDDD

Secondary structure (DSSP, 8-state):
-HHHHHHHHHHHHHHHHHHHHHHHHHHHGGG-----TT-HHHHHHHHHHHHHHHHHHHHHHIIIIIEEEEE--SGGGTTTS-TT-EEEEESSHHHHSPPPTT--------

pLDDT: mean 75.17, std 11.67, range [52.59, 91.81]